Protein AF-A0A0V0H1X5-F1 (afdb_monomer)

Mean predicted aligned error: 2.82 Å

Radius of gyration: 13.4 Å; Cα contacts (8 Å, |Δi|>4): 88; chains: 1; bounding box: 30×23×39 Å

Foldseek 3Di:
DACVVCPPVPDDDDDDDDDDFDLVLDPFWDPPDDNVLVPDPQSVVQRVQWWQDDDPPTHTDGPDPDDPCSSPVPHDTTDD

Nearest PDB structures (foldseek):
  7x0d-assembly2_C  TM=9.848E-01  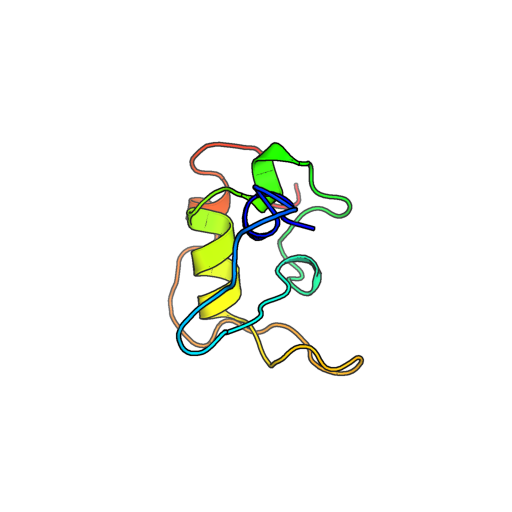e=3.225E-11  Capsicum annuum
  7x0d-assembly2_D-2  TM=9.853E-01  e=4.202E-11  Capsicum annuum
  7x0d-assembly1_A  TM=9.854E-01  e=4.795E-11  Capsicum annuum
  7x0c-assembly1_A  TM=9.887E-01  e=2.733E-08  Arabidopsis thaliana
  7x0c-assembly1_B  TM=9.877E-01  e=4.637E-08  Arabidopsis thaliana

pLDDT: mean 95.2, std 3.45, range [76.19, 98.5]

Structure (mmCIF, N/CA/C/O backbone):
data_AF-A0A0V0H1X5-F1
#
_entry.id   AF-A0A0V0H1X5-F1
#
loop_
_atom_site.group_PDB
_atom_site.id
_atom_site.type_symbol
_atom_site.label_atom_id
_atom_site.label_alt_id
_atom_site.label_comp_id
_atom_site.label_asym_id
_atom_site.label_entity_id
_atom_site.label_seq_id
_atom_site.pdbx_PDB_ins_code
_atom_site.Cartn_x
_atom_site.Cartn_y
_atom_site.Cartn_z
_atom_site.occupancy
_atom_site.B_iso_or_equiv
_atom_site.auth_seq_id
_atom_site.auth_comp_id
_atom_site.auth_asym_id
_atom_site.auth_atom_id
_atom_site.pdbx_PDB_model_num
ATOM 1 N N . MET A 1 1 ? -0.183 8.495 -4.407 1.00 76.19 1 MET A N 1
ATOM 2 C CA . MET A 1 1 ? -0.226 7.647 -5.616 1.00 76.19 1 MET A CA 1
ATOM 3 C C . MET A 1 1 ? 1.114 6.958 -5.742 1.00 76.19 1 MET A C 1
ATOM 5 O O . MET A 1 1 ? 2.101 7.661 -5.911 1.00 76.19 1 MET A O 1
ATOM 9 N N . ASP A 1 2 ? 1.164 5.633 -5.628 1.00 92.81 2 ASP A N 1
ATOM 10 C CA . ASP A 1 2 ? 2.415 4.909 -5.848 1.00 92.81 2 ASP A CA 1
ATOM 11 C C . ASP A 1 2 ? 2.880 5.095 -7.299 1.00 92.81 2 ASP A C 1
ATOM 13 O O . ASP A 1 2 ? 2.126 4.861 -8.247 1.00 92.81 2 ASP A O 1
ATOM 17 N N . ILE A 1 3 ? 4.096 5.610 -7.460 1.00 93.88 3 ILE A N 1
ATOM 18 C CA . ILE A 1 3 ? 4.685 5.895 -8.767 1.00 93.88 3 ILE A CA 1
ATOM 19 C C . ILE A 1 3 ? 5.579 4.759 -9.244 1.00 93.88 3 ILE A C 1
ATOM 21 O O . ILE A 1 3 ? 5.854 4.698 -10.437 1.00 93.88 3 ILE A O 1
ATOM 25 N N . VAL A 1 4 ? 6.028 3.876 -8.347 1.00 95.69 4 VAL A N 1
ATOM 26 C CA . VAL A 1 4 ? 7.014 2.838 -8.665 1.00 95.69 4 VAL A CA 1
ATOM 27 C C . VAL A 1 4 ? 6.531 1.894 -9.770 1.00 95.69 4 VAL A C 1
ATOM 29 O O . VAL A 1 4 ? 7.329 1.644 -10.673 1.00 95.69 4 VAL A O 1
ATOM 32 N N . PRO A 1 5 ? 5.250 1.462 -9.821 1.00 95.44 5 PRO A N 1
ATOM 33 C CA . PRO A 1 5 ? 4.751 0.642 -10.928 1.00 95.44 5 PRO A CA 1
ATOM 34 C C . PRO A 1 5 ? 4.864 1.292 -12.317 1.00 95.44 5 PRO A C 1
ATOM 36 O O . PRO A 1 5 ? 4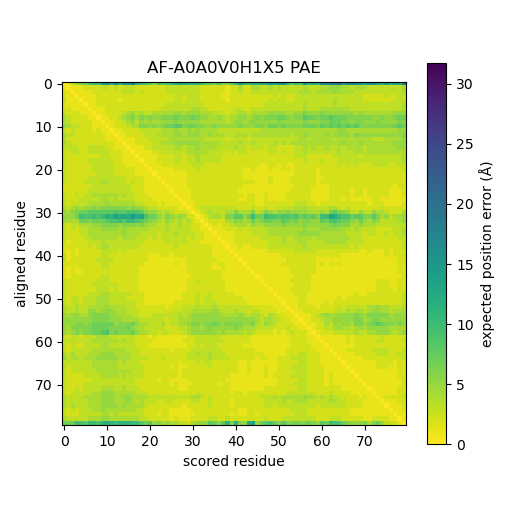.753 0.602 -13.317 1.00 95.44 5 PRO A O 1
ATOM 39 N N . LYS A 1 6 ? 5.096 2.610 -12.406 1.00 93.94 6 LYS A N 1
ATOM 40 C CA . LYS A 1 6 ? 5.228 3.339 -13.680 1.00 93.94 6 LYS A CA 1
ATOM 41 C C . LYS A 1 6 ? 6.662 3.389 -14.218 1.00 93.94 6 LYS A C 1
ATOM 43 O O . LYS A 1 6 ? 6.902 4.057 -15.225 1.00 93.94 6 LYS A O 1
ATOM 48 N N . TYR A 1 7 ? 7.624 2.773 -13.530 1.00 94.69 7 TYR A N 1
ATOM 49 C CA . TYR A 1 7 ? 9.031 2.797 -13.920 1.00 94.69 7 TYR A CA 1
ATOM 50 C C . TYR A 1 7 ? 9.507 1.441 -14.455 1.00 94.69 7 TYR A C 1
ATOM 52 O O . TYR A 1 7 ? 9.207 0.413 -13.852 1.00 94.69 7 TYR A O 1
ATOM 60 N N . PRO A 1 8 ? 10.356 1.435 -15.499 1.00 96.00 8 PRO A N 1
ATOM 61 C CA . PRO A 1 8 ? 10.734 2.575 -16.342 1.00 96.00 8 PRO A CA 1
ATOM 62 C C . PRO A 1 8 ? 9.586 3.007 -17.285 1.00 96.00 8 PRO A C 1
ATOM 64 O O . PRO A 1 8 ? 8.873 2.160 -17.811 1.00 96.00 8 PRO A O 1
ATOM 67 N N . PRO A 1 9 ? 9.422 4.315 -17.558 1.00 93.19 9 PRO A N 1
ATOM 68 C CA . PRO A 1 9 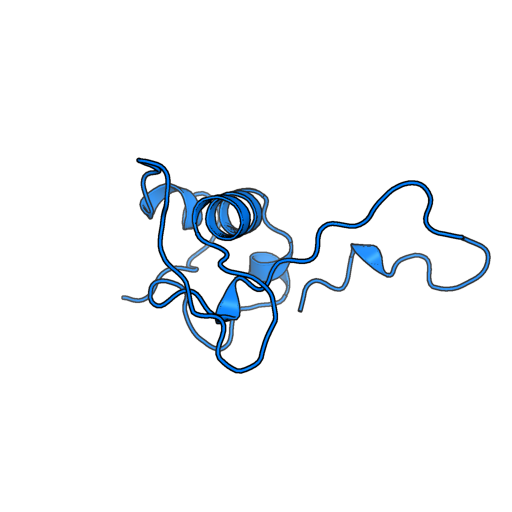? 8.247 4.829 -18.273 1.00 93.19 9 PRO A CA 1
ATOM 69 C C . PRO A 1 9 ? 8.269 4.619 -19.798 1.00 93.19 9 PRO A C 1
ATOM 71 O O . PRO A 1 9 ? 7.288 4.928 -20.469 1.00 93.19 9 PRO A O 1
ATOM 74 N N . ILE A 1 10 ? 9.391 4.173 -20.375 1.00 95.69 10 ILE A N 1
ATOM 75 C CA . ILE A 1 10 ? 9.583 4.040 -21.828 1.00 95.69 10 ILE A CA 1
ATOM 76 C C . ILE A 1 10 ? 10.254 2.699 -22.123 1.00 95.69 10 ILE A C 1
ATOM 78 O O . ILE A 1 10 ? 11.232 2.340 -21.472 1.00 95.69 10 ILE A O 1
ATOM 82 N N . GLY A 1 11 ? 9.764 1.997 -23.150 1.00 96.25 11 GLY A N 1
ATOM 83 C CA . GLY A 1 11 ? 10.386 0.775 -23.674 1.00 96.25 11 GLY A CA 1
ATOM 84 C C . GLY A 1 11 ? 9.980 -0.517 -22.961 1.00 96.25 11 GLY A C 1
ATOM 85 O O . GLY A 1 11 ? 10.547 -1.564 -23.258 1.00 96.25 11 GLY A O 1
ATOM 86 N N . TYR A 1 12 ? 9.007 -0.448 -22.049 1.00 96.12 12 TYR A N 1
ATOM 87 C CA . TYR A 1 12 ? 8.485 -1.584 -21.291 1.00 96.12 12 TYR A CA 1
ATOM 88 C C . TYR A 1 12 ? 6.959 -1.619 -21.373 1.00 96.12 12 TYR A C 1
ATOM 90 O O . TYR A 1 12 ? 6.317 -0.593 -21.603 1.00 96.12 12 TYR A O 1
ATOM 98 N N . PHE A 1 13 ? 6.396 -2.812 -21.200 1.00 95.50 13 PHE A N 1
ATOM 99 C CA . PHE A 1 13 ? 4.958 -3.054 -21.214 1.00 95.50 13 PHE A CA 1
ATOM 100 C C . PHE A 1 13 ? 4.579 -3.940 -20.032 1.00 95.50 13 PHE A C 1
ATOM 102 O O . PHE A 1 13 ? 5.256 -4.939 -19.770 1.00 95.50 13 PHE A O 1
ATOM 109 N N . ASP A 1 14 ? 3.486 -3.592 -19.357 1.00 95.44 14 ASP A N 1
ATOM 110 C CA . ASP A 1 14 ? 2.915 -4.415 -18.296 1.00 95.44 14 ASP A CA 1
ATOM 111 C C . ASP A 1 14 ? 2.302 -5.695 -18.873 1.00 95.44 14 ASP A C 1
ATOM 113 O O . ASP A 1 14 ? 1.713 -5.705 -19.957 1.00 95.44 14 ASP A O 1
ATOM 117 N N . VAL A 1 15 ? 2.428 -6.795 -18.135 1.00 96.88 15 VAL A N 1
ATOM 118 C CA . VAL A 1 15 ? 1.893 -8.107 -18.518 1.00 96.88 15 VAL A CA 1
ATOM 119 C C . VAL A 1 15 ? 1.034 -8.687 -17.398 1.00 96.88 15 VAL A C 1
ATOM 121 O O . VAL A 1 15 ? 1.285 -8.455 -16.218 1.00 96.88 15 VAL A O 1
ATOM 124 N N . GLY A 1 16 ? 0.029 -9.489 -17.761 1.00 96.88 16 GLY A N 1
ATOM 125 C CA . GLY A 1 16 ? -0.874 -10.138 -16.807 1.00 96.88 16 GLY A CA 1
ATOM 126 C C . GLY A 1 16 ? -2.176 -9.367 -16.583 1.00 96.88 16 GLY A C 1
ATOM 127 O O . GLY A 1 16 ? -2.705 -8.743 -17.500 1.00 96.88 16 GLY A O 1
ATOM 128 N N . LYS A 1 17 ? -2.739 -9.484 -15.376 1.00 97.19 17 LYS A N 1
ATOM 129 C CA . LYS A 1 17 ? -3.973 -8.797 -14.974 1.00 97.19 17 LYS A CA 1
ATOM 130 C C . LYS A 1 17 ? -3.681 -7.873 -13.806 1.00 97.19 17 LYS A C 1
ATOM 132 O O . LYS A 1 17 ? -3.101 -8.304 -12.813 1.00 97.19 17 LYS A O 1
ATOM 137 N N . GLU A 1 18 ? -4.134 -6.635 -13.923 1.00 95.25 18 GLU A N 1
ATOM 138 C CA . GLU A 1 18 ? -3.958 -5.619 -12.896 1.00 95.25 18 GLU A CA 1
ATOM 139 C C . GLU A 1 18 ? -5.115 -5.646 -11.890 1.00 95.25 18 GLU A C 1
ATOM 141 O O . GLU A 1 18 ? -6.287 -5.754 -12.261 1.00 95.25 18 GLU A O 1
ATOM 146 N N . LEU A 1 19 ? -4.775 -5.526 -10.606 1.00 94.50 19 LEU A N 1
ATOM 147 C CA . LEU A 1 19 ? -5.723 -5.249 -9.535 1.00 94.50 19 LEU A CA 1
ATOM 148 C C . LEU A 1 19 ? -5.369 -3.900 -8.926 1.00 94.50 19 LEU A C 1
ATOM 150 O O . LEU A 1 19 ? -4.420 -3.777 -8.154 1.00 94.50 19 LEU A O 1
ATOM 154 N N . MET A 1 20 ? -6.167 -2.897 -9.260 1.00 95.56 20 MET A N 1
ATOM 155 C CA . MET A 1 20 ? -5.995 -1.564 -8.716 1.00 95.56 20 MET A CA 1
ATOM 156 C C . MET A 1 20 ? -6.665 -1.437 -7.350 1.00 95.56 20 MET A C 1
ATOM 158 O O . MET A 1 20 ? -7.809 -1.851 -7.155 1.00 95.56 20 MET A O 1
ATOM 162 N N . ILE A 1 21 ? -5.962 -0.795 -6.422 1.00 95.75 21 ILE A N 1
ATOM 163 C CA . ILE A 1 21 ? -6.458 -0.450 -5.091 1.00 95.75 21 ILE A CA 1
ATOM 164 C C . ILE A 1 21 ? -6.183 1.022 -4.801 1.00 95.75 21 ILE A C 1
ATOM 166 O O . ILE A 1 21 ? -5.257 1.618 -5.348 1.00 95.75 21 ILE A O 1
ATOM 170 N N . ASP A 1 22 ? -6.980 1.596 -3.908 1.00 95.00 22 ASP A N 1
ATOM 171 C CA . ASP A 1 22 ? -6.802 2.964 -3.441 1.00 95.00 22 ASP A CA 1
ATOM 172 C C . ASP A 1 22 ? -6.837 2.988 -1.911 1.00 95.00 22 ASP A C 1
ATOM 174 O O . ASP A 1 22 ? -7.896 2.936 -1.282 1.00 95.00 22 ASP A O 1
ATOM 178 N N . THR A 1 23 ? -5.652 3.044 -1.304 1.00 94.75 23 THR A N 1
ATOM 179 C CA . THR A 1 23 ? -5.493 3.100 0.153 1.00 94.75 23 THR A CA 1
ATOM 180 C C . THR A 1 23 ? -5.961 4.428 0.740 1.00 94.75 23 THR A C 1
ATOM 182 O O . THR A 1 23 ? -6.243 4.484 1.935 1.00 94.75 23 THR A O 1
ATOM 185 N N . THR A 1 24 ? -6.118 5.481 -0.074 1.00 93.44 24 THR A N 1
ATOM 186 C CA . THR A 1 24 ? -6.593 6.793 0.392 1.00 93.44 24 THR A CA 1
ATOM 187 C C . THR A 1 24 ? -8.077 6.784 0.759 1.00 93.44 24 THR A C 1
ATOM 189 O O . THR A 1 24 ? -8.519 7.623 1.540 1.00 93.44 24 THR A O 1
ATOM 192 N N . LYS A 1 25 ? -8.836 5.786 0.281 1.00 95.00 25 LYS A N 1
ATOM 193 C CA . LYS A 1 25 ? -10.227 5.539 0.696 1.00 95.00 25 LYS A CA 1
ATOM 194 C C . LYS A 1 25 ? -10.345 5.006 2.127 1.00 95.00 25 LYS A C 1
ATOM 196 O O . LYS A 1 25 ? -11.432 5.042 2.700 1.00 95.00 25 LYS A O 1
ATOM 201 N N . SER A 1 26 ? -9.257 4.499 2.712 1.00 96.19 26 SER A N 1
ATOM 202 C CA . SER A 1 26 ? -9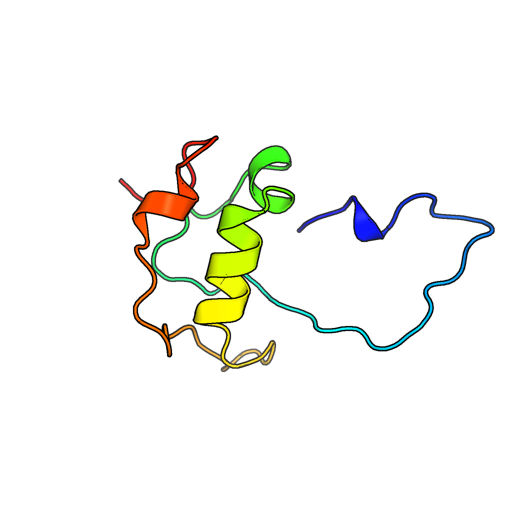.250 3.996 4.087 1.00 96.19 26 SER A CA 1
ATOM 203 C C . SER A 1 26 ? -9.504 5.124 5.094 1.00 96.19 26 SER A C 1
ATOM 205 O O . SER A 1 26 ? -8.757 6.104 5.107 1.00 96.19 26 SER A O 1
ATOM 207 N N . PRO A 1 27 ? -10.461 4.973 6.030 1.00 96.31 27 PRO A N 1
ATOM 208 C CA . PRO A 1 27 ? -10.670 5.963 7.083 1.00 96.31 27 PRO A CA 1
ATOM 209 C C . PRO A 1 27 ? -9.519 5.997 8.102 1.00 96.31 27 PRO A C 1
ATOM 211 O O . PRO A 1 27 ? -9.438 6.954 8.869 1.00 96.31 27 PRO A O 1
ATOM 214 N N . TYR A 1 28 ? -8.631 4.997 8.102 1.00 96.88 28 TYR A N 1
ATOM 215 C CA . TYR A 1 28 ? -7.535 4.847 9.065 1.00 96.88 28 TYR A CA 1
ATOM 216 C C . TYR A 1 28 ? -6.218 5.501 8.620 1.00 96.88 28 TYR A C 1
ATOM 218 O O . TYR A 1 28 ? -5.377 5.808 9.457 1.00 96.88 28 TYR A O 1
ATOM 226 N N . VAL A 1 29 ? -6.019 5.703 7.313 1.00 95.44 29 VAL A N 1
ATOM 227 C CA . VAL A 1 29 ? -4.757 6.214 6.744 1.00 95.44 29 VAL A CA 1
ATOM 228 C C . VAL A 1 29 ? -4.762 7.746 6.745 1.00 95.44 29 VAL A C 1
ATOM 230 O O . VAL A 1 29 ? -5.793 8.356 6.459 1.00 95.44 29 VAL A O 1
ATOM 233 N N . LYS A 1 30 ? -3.627 8.378 7.067 1.00 93.56 30 LYS A N 1
ATOM 234 C CA . LYS A 1 30 ? -3.435 9.839 7.047 1.00 93.56 30 LYS A CA 1
ATOM 235 C C . LYS A 1 30 ? -3.530 10.402 5.619 1.00 93.56 30 LYS A C 1
ATOM 237 O O . LYS A 1 30 ? -2.781 9.956 4.748 1.00 93.56 30 LYS A O 1
ATOM 242 N N . PRO A 1 31 ? -4.401 11.398 5.360 1.00 89.00 31 PRO A N 1
ATOM 243 C CA . PRO A 1 31 ? -4.360 12.190 4.137 1.00 89.00 31 PRO A CA 1
ATOM 244 C C . PRO A 1 31 ? -3.648 13.548 4.359 1.00 89.00 31 PRO A C 1
ATOM 246 O O . PRO A 1 31 ? -3.945 14.222 5.345 1.00 89.00 31 PRO A O 1
ATOM 249 N N . PRO A 1 32 ? -2.789 14.009 3.429 1.00 86.19 32 PRO A N 1
ATOM 250 C CA . PRO A 1 32 ? -2.177 13.237 2.348 1.00 86.19 32 PRO A CA 1
ATOM 251 C C . PRO A 1 32 ? -1.110 12.275 2.902 1.00 86.19 32 PRO A C 1
ATOM 253 O O . PRO A 1 32 ? -0.429 12.590 3.872 1.00 86.19 32 PRO A O 1
ATOM 256 N N . GLY A 1 33 ? -0.946 11.106 2.277 1.00 85.44 33 GLY A N 1
ATOM 257 C CA . GLY A 1 33 ? 0.208 10.244 2.563 1.00 85.44 33 GLY A CA 1
ATOM 258 C C . GLY A 1 33 ? 1.495 10.776 1.917 1.00 85.44 33 GLY A C 1
ATOM 259 O O . GLY A 1 33 ? 1.457 11.695 1.101 1.00 85.44 33 GLY A O 1
ATOM 260 N N . GLU A 1 34 ? 2.627 10.147 2.222 1.00 89.62 34 GLU A N 1
ATOM 261 C CA . GLU A 1 34 ? 3.947 10.475 1.663 1.00 89.62 34 GLU A CA 1
ATOM 262 C C . GLU A 1 34 ? 4.383 9.478 0.574 1.00 89.62 34 GLU A C 1
ATOM 264 O O . GLU A 1 34 ? 3.956 8.320 0.615 1.00 89.62 34 GLU A O 1
ATOM 269 N N . PRO A 1 35 ? 5.286 9.852 -0.356 1.00 90.00 35 PRO A N 1
ATOM 270 C CA . PRO A 1 35 ? 5.765 8.951 -1.408 1.00 90.00 35 PRO A CA 1
ATOM 271 C C . PRO A 1 35 ? 6.286 7.602 -0.901 1.00 90.00 35 PRO A C 1
ATOM 273 O O . PRO A 1 35 ? 5.930 6.570 -1.464 1.00 90.00 35 PRO A O 1
ATOM 276 N N . VAL A 1 36 ? 7.053 7.594 0.197 1.00 91.38 36 VAL A N 1
ATOM 277 C CA . VAL A 1 36 ? 7.502 6.353 0.852 1.00 91.38 36 VAL A CA 1
ATOM 278 C C . VAL A 1 36 ? 6.308 5.512 1.287 1.00 91.38 36 VAL A C 1
ATOM 280 O O . VAL A 1 36 ? 6.236 4.336 0.949 1.00 91.38 36 VAL A O 1
ATOM 283 N N . SER A 1 37 ? 5.334 6.118 1.973 1.00 90.62 37 SER A N 1
ATOM 284 C CA . SER A 1 37 ? 4.168 5.404 2.507 1.00 90.62 37 SER A CA 1
ATOM 285 C C . SER A 1 37 ? 3.312 4.736 1.431 1.00 90.62 37 SER A C 1
ATOM 287 O O . SER A 1 37 ? 2.6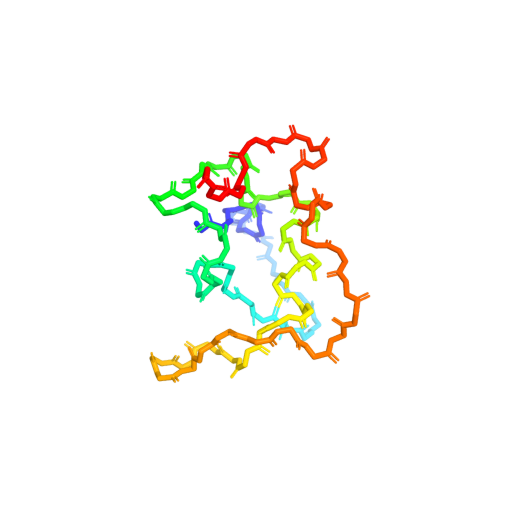58 3.733 1.705 1.00 90.62 37 SER A O 1
ATOM 289 N N . TRP A 1 38 ? 3.325 5.264 0.205 1.00 92.06 38 TRP A N 1
ATOM 290 C CA . TRP A 1 38 ? 2.527 4.731 -0.894 1.00 92.06 38 TRP A CA 1
ATOM 291 C C . TRP A 1 38 ? 3.069 3.423 -1.454 1.00 92.06 38 TRP A C 1
ATOM 293 O O . TRP A 1 38 ? 2.269 2.668 -1.987 1.00 92.06 38 TRP A O 1
ATOM 303 N N . HIS A 1 39 ? 4.370 3.152 -1.313 1.00 95.31 39 HIS A N 1
ATOM 304 C CA . HIS A 1 39 ? 5.023 1.960 -1.865 1.00 95.31 39 HIS A CA 1
ATOM 305 C C . HIS A 1 39 ? 5.351 0.892 -0.804 1.00 95.31 39 HIS A C 1
ATOM 307 O O . HIS A 1 39 ? 5.980 -0.127 -1.090 1.00 95.31 39 HIS A O 1
ATOM 313 N N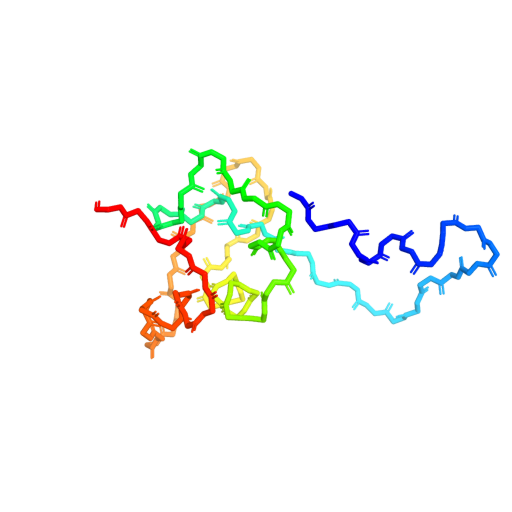 . LEU A 1 40 ? 4.950 1.101 0.453 1.00 95.94 40 LEU A N 1
ATOM 314 C CA . LEU A 1 40 ? 5.183 0.111 1.501 1.00 95.94 40 LEU A CA 1
ATOM 315 C C . LEU A 1 40 ? 4.185 -1.047 1.398 1.00 95.94 40 LEU A C 1
ATOM 317 O O . LEU A 1 40 ? 2.991 -0.859 1.160 1.00 95.94 40 LEU A O 1
ATOM 321 N N . LEU A 1 41 ? 4.677 -2.261 1.654 1.00 97.44 41 LEU A N 1
ATOM 322 C CA . LEU A 1 41 ? 3.888 -3.485 1.520 1.00 97.44 41 LEU A CA 1
ATOM 323 C C . LEU A 1 41 ? 2.694 -3.538 2.486 1.00 97.44 41 LEU A C 1
ATOM 325 O O . LEU A 1 41 ? 1.608 -3.969 2.107 1.00 97.44 41 LEU A O 1
ATOM 329 N N . GLU A 1 42 ? 2.864 -3.108 3.736 1.00 97.94 42 GLU A N 1
ATOM 330 C CA . GLU A 1 42 ? 1.795 -3.214 4.739 1.00 97.94 42 GLU A CA 1
ATOM 331 C C . GLU A 1 42 ? 0.570 -2.325 4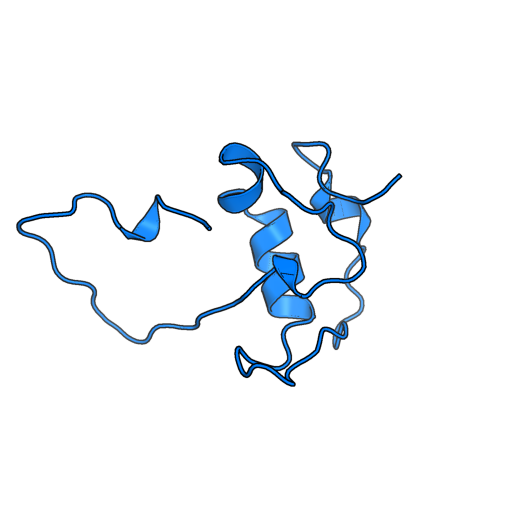.415 1.00 97.94 42 GLU A C 1
ATOM 333 O O . GLU A 1 42 ? -0.555 -2.819 4.556 1.00 97.94 42 GLU A O 1
ATOM 338 N N . PRO A 1 43 ? 0.731 -1.079 3.910 1.00 96.38 43 PRO A N 1
ATOM 339 C CA . PRO A 1 43 ? -0.345 -0.310 3.276 1.00 96.38 43 PRO A CA 1
ATOM 340 C C . PRO A 1 43 ? -1.014 -1.000 2.088 1.00 96.38 43 PRO A C 1
ATOM 342 O O . PRO A 1 43 ? -2.237 -0.946 1.976 1.00 96.38 43 PRO A O 1
ATOM 345 N N . TYR A 1 44 ? -0.251 -1.673 1.222 1.00 97.06 44 TYR A N 1
ATOM 346 C CA . TYR A 1 44 ? -0.811 -2.444 0.107 1.00 97.06 44 TYR A CA 1
ATOM 347 C C . TYR A 1 44 ? -1.726 -3.563 0.610 1.00 97.06 44 TYR A C 1
ATOM 349 O O . TYR A 1 44 ? -2.874 -3.671 0.184 1.00 97.06 44 TYR A O 1
ATOM 357 N N . LEU A 1 45 ? -1.252 -4.355 1.572 1.00 98.25 45 LEU A N 1
ATOM 358 C CA . LEU A 1 45 ? -2.034 -5.433 2.180 1.00 98.25 45 LEU A CA 1
ATOM 359 C C . LEU A 1 45 ? -3.258 -4.904 2.939 1.00 98.25 45 LEU A C 1
ATOM 361 O O . LEU A 1 45 ? -4.309 -5.537 2.922 1.00 98.25 45 LEU A O 1
ATOM 365 N N . HIS A 1 46 ? -3.149 -3.734 3.575 1.00 98.00 46 HIS A N 1
ATOM 366 C CA . HIS A 1 46 ? -4.295 -3.028 4.158 1.00 98.00 46 HIS A CA 1
ATOM 367 C C . HIS A 1 46 ? -5.317 -2.632 3.090 1.00 98.00 46 HIS A C 1
ATOM 369 O O . HIS A 1 46 ? -6.508 -2.877 3.253 1.00 98.00 46 HIS A O 1
ATOM 375 N N . GLY A 1 47 ? -4.848 -2.092 1.964 1.00 97.12 47 GLY A N 1
ATOM 376 C CA . GLY A 1 47 ? -5.673 -1.793 0.799 1.00 97.12 47 GLY A CA 1
ATOM 377 C C . GLY A 1 47 ? -6.417 -3.020 0.273 1.00 97.12 47 GLY A C 1
ATOM 378 O O . GLY A 1 47 ? -7.630 -2.963 0.101 1.00 97.12 47 GLY A O 1
ATOM 379 N N . VAL A 1 48 ? -5.720 -4.145 0.091 1.00 98.06 48 VAL A N 1
ATOM 380 C CA . VAL A 1 48 ? -6.325 -5.420 -0.336 1.00 98.06 48 VAL A CA 1
ATOM 381 C C . VAL A 1 48 ? -7.352 -5.924 0.679 1.00 98.06 48 VAL A C 1
ATOM 383 O O . VAL A 1 48 ? -8.422 -6.377 0.290 1.00 98.06 48 VAL A O 1
ATOM 386 N N . ALA A 1 49 ? -7.058 -5.813 1.975 1.00 98.50 49 ALA A N 1
ATOM 387 C CA . ALA A 1 49 ? -7.942 -6.284 3.037 1.00 98.50 49 ALA A CA 1
ATOM 388 C C . ALA A 1 49 ? -9.267 -5.512 3.133 1.00 98.50 49 ALA A C 1
ATOM 390 O O . ALA A 1 49 ? -10.217 -6.046 3.709 1.00 98.50 49 ALA A O 1
ATOM 391 N N . GLY A 1 50 ? -9.333 -4.275 2.621 1.00 98.06 50 GLY A N 1
ATOM 392 C CA . GLY A 1 50 ? -10.514 -3.426 2.790 1.00 98.06 50 GLY A CA 1
ATOM 393 C C . GLY A 1 50 ? -11.042 -2.682 1.568 1.00 98.06 50 GLY A C 1
ATOM 394 O O . GLY A 1 50 ? -12.021 -1.941 1.696 1.00 98.06 50 GLY A O 1
ATOM 395 N N . THR A 1 51 ? -10.434 -2.846 0.392 1.00 97.75 51 THR A N 1
ATOM 396 C CA . THR A 1 51 ? -10.923 -2.218 -0.839 1.00 97.75 51 THR A CA 1
ATOM 397 C C . THR A 1 51 ? -12.325 -2.713 -1.197 1.00 97.75 51 THR A C 1
ATOM 399 O O . THR A 1 51 ? -12.607 -3.906 -1.161 1.00 97.75 51 THR A O 1
ATOM 402 N N . GLN A 1 52 ? -13.200 -1.782 -1.577 1.00 97.75 52 GLN A N 1
ATOM 403 C CA . GLN A 1 52 ? -14.540 -2.065 -2.108 1.00 97.75 52 GLN A CA 1
A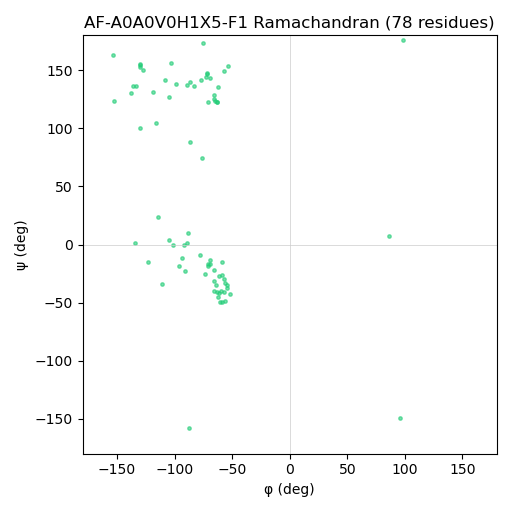TOM 404 C C . GLN A 1 52 ? -14.645 -1.628 -3.582 1.00 97.75 52 GLN A C 1
ATOM 406 O O . GLN A 1 52 ? -15.725 -1.329 -4.090 1.00 97.75 52 GLN A O 1
ATOM 411 N N . GLY A 1 53 ? -13.496 -1.543 -4.264 1.00 95.94 53 GLY A N 1
ATOM 412 C CA . GLY A 1 53 ? -13.357 -1.029 -5.624 1.00 95.94 53 GLY A CA 1
ATOM 413 C C . GLY A 1 53 ? -12.883 0.428 -5.695 1.00 95.94 53 GLY A C 1
ATOM 414 O O . GLY A 1 53 ? -12.708 1.116 -4.690 1.00 95.94 53 GLY A O 1
ATOM 415 N N . LEU A 1 54 ? -12.661 0.901 -6.925 1.00 95.50 54 LEU A N 1
ATOM 416 C CA . LEU A 1 54 ? -12.125 2.241 -7.203 1.00 95.50 54 LEU A CA 1
ATOM 417 C C . LEU A 1 54 ? -13.188 3.314 -7.456 1.00 95.50 54 LEU A C 1
ATOM 419 O O . LEU A 1 54 ? -12.853 4.495 -7.515 1.00 95.50 54 LEU A O 1
ATOM 423 N N . GLY A 1 55 ? -14.454 2.925 -7.639 1.00 95.50 55 GLY A N 1
ATOM 424 C CA . GLY A 1 55 ? -15.524 3.854 -8.006 1.00 95.50 55 GLY A CA 1
ATOM 425 C C . GLY A 1 55 ? -15.619 5.047 -7.050 1.00 95.50 55 GLY A C 1
ATOM 426 O O . GLY A 1 55 ? -15.254 4.952 -5.878 1.00 95.50 55 GLY A O 1
ATOM 427 N N . LEU A 1 56 ? -16.139 6.180 -7.525 1.00 93.06 56 LEU A N 1
ATOM 428 C CA . LEU A 1 56 ? -16.260 7.395 -6.708 1.00 93.06 56 LEU A CA 1
ATOM 429 C C . LEU A 1 56 ? -17.031 7.144 -5.397 1.00 93.06 56 LEU A C 1
ATOM 431 O O . LEU A 1 56 ? -16.647 7.650 -4.349 1.00 93.06 56 LEU A O 1
ATOM 435 N N . PHE A 1 57 ? -18.059 6.293 -5.457 1.00 93.75 57 PHE A N 1
ATOM 436 C CA . PHE A 1 57 ? -18.880 5.884 -4.312 1.00 93.75 57 PHE A CA 1
ATOM 437 C C . PHE A 1 57 ? -18.381 4.615 -3.605 1.00 93.75 57 PHE A C 1
ATOM 439 O O . PHE A 1 57 ? -18.990 4.178 -2.632 1.00 93.75 57 PHE A O 1
ATOM 446 N N . ALA A 1 58 ? -17.293 4.004 -4.083 1.00 94.19 58 ALA A N 1
ATOM 447 C CA . ALA A 1 58 ? -16.690 2.863 -3.411 1.00 94.19 58 ALA A CA 1
ATOM 448 C C . ALA A 1 58 ? -16.015 3.339 -2.121 1.00 94.19 58 ALA A C 1
ATOM 450 O O . ALA A 1 58 ? -15.155 4.228 -2.152 1.00 94.19 58 ALA A O 1
ATOM 451 N N . GLY A 1 59 ? -16.435 2.761 -0.998 1.00 94.38 59 GLY A N 1
ATOM 452 C CA . GLY A 1 59 ? -15.863 3.029 0.315 1.00 94.38 59 GLY A CA 1
ATOM 453 C C . GLY A 1 59 ? -14.661 2.141 0.628 1.00 94.38 59 GLY A C 1
ATOM 454 O O . GLY A 1 59 ? -14.012 1.580 -0.256 1.00 94.38 59 GLY A O 1
ATOM 455 N N . PHE A 1 60 ? -14.394 1.995 1.921 1.00 97.69 60 PHE A N 1
ATOM 456 C CA . PHE A 1 60 ? -13.388 1.089 2.452 1.00 97.69 60 PHE A CA 1
ATOM 457 C C . PHE A 1 60 ? -13.951 0.389 3.686 1.00 97.69 60 PHE A C 1
ATOM 459 O O . PHE A 1 60 ? -14.475 1.042 4.590 1.00 97.69 60 PHE A O 1
ATOM 466 N N . LYS A 1 61 ? -13.838 -0.934 3.726 1.00 98.06 61 LYS A N 1
ATOM 467 C CA . LYS A 1 61 ? -14.283 -1.767 4.844 1.00 98.06 61 LYS A CA 1
ATOM 468 C C . LYS A 1 61 ? -13.429 -3.023 4.871 1.00 98.06 61 LYS A C 1
ATOM 470 O O . LYS A 1 61 ? -13.405 -3.736 3.876 1.00 98.06 61 LYS A O 1
ATOM 475 N N . LEU A 1 62 ? -12.762 -3.286 5.995 1.00 98.31 62 LEU A N 1
ATOM 476 C CA . LEU A 1 62 ? -11.998 -4.519 6.184 1.00 98.31 62 LEU A CA 1
ATOM 477 C C . LEU A 1 62 ? -12.941 -5.730 6.136 1.00 98.31 62 LEU A C 1
ATOM 479 O O . LEU A 1 62 ? -13.881 -5.805 6.925 1.00 98.31 62 LEU A O 1
ATOM 483 N N . GLU A 1 63 ? -12.677 -6.668 5.227 1.00 98.31 63 GLU A N 1
ATOM 484 C CA . GLU A 1 63 ? -13.428 -7.933 5.099 1.00 98.31 63 GLU A CA 1
ATOM 485 C C . GLU A 1 63 ? -12.682 -9.125 5.720 1.00 98.31 63 GLU A C 1
ATOM 487 O O . GLU A 1 63 ? -13.171 -10.252 5.736 1.00 98.31 63 GLU A O 1
ATOM 492 N N . VAL A 1 64 ? -11.490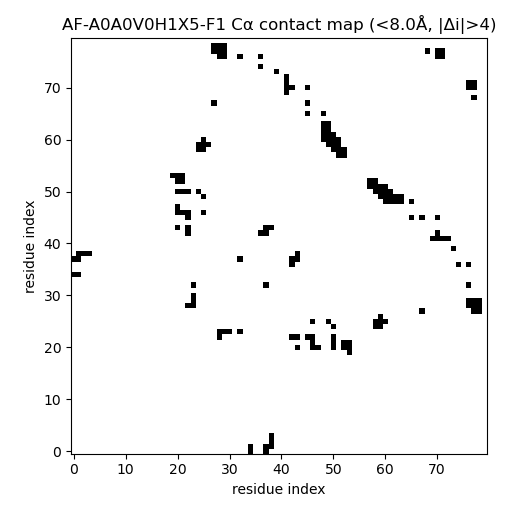 -8.879 6.261 1.00 98.12 64 VAL A N 1
ATOM 493 C CA . VAL A 1 64 ? -10.681 -9.863 6.984 1.00 98.12 64 VAL A CA 1
ATOM 494 C C . VAL A 1 64 ? -10.222 -9.281 8.314 1.00 98.12 64 VAL A C 1
ATOM 496 O O . VAL A 1 64 ? -10.048 -8.069 8.451 1.00 98.12 64 VAL A O 1
ATOM 499 N N . ASN A 1 65 ? -9.984 -10.151 9.294 1.00 98.19 65 ASN A N 1
ATOM 500 C CA . ASN A 1 65 ? -9.440 -9.754 10.590 1.00 98.19 65 ASN A CA 1
ATOM 501 C C . ASN A 1 65 ? -7.930 -9.472 10.484 1.00 98.19 65 ASN A C 1
ATOM 503 O O . ASN A 1 65 ? -7.100 -10.296 10.867 1.00 98.19 65 ASN A O 1
ATOM 507 N N . ARG A 1 66 ? -7.581 -8.327 9.891 1.00 97.94 66 ARG A N 1
ATOM 508 C CA . ARG A 1 66 ? -6.208 -7.833 9.761 1.00 97.94 66 ARG A CA 1
ATOM 509 C C . ARG A 1 66 ? -5.986 -6.695 10.748 1.00 97.94 66 ARG A C 1
ATOM 511 O O . ARG A 1 66 ? -6.724 -5.713 10.731 1.00 97.94 66 ARG A O 1
ATOM 518 N N . ASP A 1 67 ? -4.942 -6.813 11.561 1.00 98.25 67 ASP A N 1
ATOM 519 C CA . ASP A 1 67 ? -4.549 -5.747 12.477 1.00 98.25 67 ASP A CA 1
ATOM 520 C C . ASP A 1 67 ? -4.086 -4.513 11.688 1.00 98.25 67 ASP A C 1
ATOM 522 O O . ASP A 1 67 ? -3.181 -4.578 10.850 1.00 98.25 67 ASP A O 1
ATOM 526 N N . ILE A 1 68 ? -4.735 -3.385 11.967 1.00 98.00 68 ILE A N 1
ATOM 527 C CA . ILE A 1 68 ? -4.472 -2.095 11.336 1.00 98.00 68 ILE A CA 1
ATOM 528 C C . ILE A 1 68 ? -3.069 -1.596 11.707 1.00 98.00 68 ILE A C 1
ATOM 530 O O . ILE A 1 68 ? -2.417 -0.969 10.875 1.00 98.00 68 ILE A O 1
ATOM 534 N N . SER A 1 69 ? -2.558 -1.920 12.901 1.00 97.88 69 SER A N 1
ATOM 535 C CA . SER A 1 69 ? -1.252 -1.461 13.397 1.00 97.88 69 SER A CA 1
ATOM 536 C C . SER A 1 69 ? -0.078 -1.871 12.501 1.00 97.88 69 SER A C 1
ATOM 538 O O . SER A 1 69 ? 0.919 -1.150 12.422 1.00 97.88 69 SER A O 1
ATOM 540 N N . LEU A 1 70 ? -0.223 -2.968 11.745 1.00 98.25 70 LEU A N 1
ATOM 541 C CA . LEU A 1 70 ? 0.767 -3.441 10.774 1.00 98.25 70 LEU A CA 1
ATOM 542 C C . LEU A 1 70 ? 1.104 -2.382 9.721 1.00 98.25 70 LEU A C 1
ATOM 544 O O . LEU A 1 70 ? 2.236 -2.325 9.248 1.00 98.25 70 LEU A O 1
ATOM 548 N N . VAL A 1 71 ? 0.154 -1.505 9.389 1.00 97.62 71 VAL A N 1
ATOM 549 C CA . VAL A 1 71 ? 0.367 -0.382 8.468 1.00 97.62 71 VAL A CA 1
ATOM 550 C C . VAL A 1 71 ? 1.528 0.510 8.928 1.00 97.62 71 VAL A C 1
ATOM 552 O O . VAL A 1 71 ? 2.286 0.992 8.091 1.00 97.62 71 VAL A O 1
ATOM 555 N N . ASN A 1 72 ? 1.739 0.659 10.239 1.00 97.44 72 ASN A N 1
ATOM 556 C CA . ASN A 1 72 ? 2.799 1.493 10.809 1.00 97.44 72 ASN A CA 1
ATOM 557 C C . ASN A 1 72 ? 4.144 0.778 11.015 1.00 97.44 72 ASN A C 1
ATOM 559 O O . ASN A 1 72 ? 5.053 1.334 11.626 1.00 97.44 72 ASN A O 1
ATOM 563 N N . LYS A 1 73 ? 4.315 -0.443 10.500 1.00 97.44 73 LYS A N 1
ATOM 564 C CA . LYS A 1 73 ? 5.527 -1.247 10.727 1.00 97.44 73 LYS A CA 1
ATOM 565 C C . LYS A 1 73 ? 6.834 -0.538 10.355 1.00 97.44 73 LYS A C 1
ATOM 567 O O . LYS A 1 73 ? 7.855 -0.782 10.988 1.00 97.44 73 LYS A O 1
ATOM 572 N N . GLN A 1 74 ? 6.818 0.289 9.309 1.00 96.25 74 GLN A N 1
ATOM 573 C CA . GLN A 1 74 ? 8.015 0.968 8.793 1.00 96.25 74 GLN A CA 1
ATOM 574 C C . GLN A 1 74 ? 7.894 2.494 8.751 1.00 96.25 74 GLN A C 1
ATOM 576 O O . GLN A 1 74 ? 8.906 3.166 8.580 1.00 96.25 74 GLN A O 1
ATOM 581 N N . TRP A 1 75 ? 6.686 3.050 8.868 1.00 95.88 75 TRP A N 1
ATOM 582 C CA . TRP A 1 75 ? 6.448 4.487 8.730 1.00 95.88 75 TRP A CA 1
ATOM 583 C C . TRP A 1 75 ? 5.211 4.925 9.509 1.00 95.88 75 TRP A C 1
ATOM 585 O O . TRP A 1 75 ? 4.372 4.100 9.855 1.00 95.88 75 TRP A O 1
ATOM 595 N N . ASN A 1 76 ? 5.069 6.226 9.760 1.00 94.88 76 ASN A N 1
ATOM 596 C CA . ASN A 1 76 ? 3.901 6.778 10.443 1.00 94.88 76 ASN A CA 1
ATOM 597 C C . ASN A 1 76 ? 2.769 7.093 9.445 1.00 94.88 76 ASN A C 1
ATOM 599 O O . ASN A 1 76 ? 2.696 8.197 8.912 1.00 94.88 76 ASN A O 1
ATOM 603 N N . ILE A 1 77 ? 1.908 6.116 9.163 1.00 96.12 77 ILE A N 1
ATOM 604 C CA . ILE A 1 77 ? 0.914 6.162 8.074 1.00 96.12 77 ILE A CA 1
ATOM 605 C C . ILE A 1 77 ? -0.524 6.245 8.603 1.00 96.12 77 ILE A C 1
ATOM 607 O O . ILE A 1 77 ? -1.384 6.866 7.976 1.00 96.12 77 ILE A O 1
ATOM 611 N N . LEU A 1 78 ? -0.808 5.613 9.741 1.00 96.75 78 LEU A N 1
ATOM 612 C CA . LEU A 1 78 ? -2.114 5.670 10.398 1.00 96.75 78 LEU A CA 1
ATOM 613 C C . LEU A 1 78 ? -2.355 7.036 11.030 1.00 96.75 78 LEU A C 1
ATOM 615 O O . LEU A 1 78 ? -1.403 7.665 11.488 1.00 96.75 78 LEU A O 1
ATOM 619 N N . LYS A 1 79 ? -3.620 7.473 11.067 1.00 95.56 79 LYS A N 1
ATOM 620 C CA . LYS A 1 79 ? -4.060 8.676 11.796 1.00 95.56 79 LYS A CA 1
ATOM 621 C C . LYS A 1 79 ? -3.686 8.577 13.279 1.00 95.56 79 LYS A C 1
ATOM 623 O O . LYS A 1 79 ? -3.611 7.468 13.805 1.00 95.56 79 LYS A O 1
ATOM 628 N N . ASP A 1 80 ? -3.426 9.734 13.888 1.00 89.31 80 ASP A N 1
ATOM 629 C CA . ASP A 1 80 ? -3.147 9.848 15.327 1.00 89.31 80 ASP A CA 1
ATOM 630 C C . ASP A 1 80 ? -4.418 9.641 16.165 1.00 89.31 80 ASP A C 1
ATOM 632 O O . ASP A 1 80 ? -5.513 10.022 15.676 1.00 89.31 80 ASP A O 1
#

Solvent-accessible surface area (backbone atoms only — not comparable to full-atom values): 5269 Å² total; per-residue (Å²): 123,62,60,69,90,57,62,71,83,69,97,69,80,92,82,88,82,89,81,84,75,58,50,83,52,34,91,57,46,40,83,83,74,50,77,69,60,49,70,37,66,45,42,51,52,49,21,69,41,14,57,60,59,80,51,95,84,36,52,52,55,70,81,55,101,66,73,70,71,53,41,42,74,88,45,95,40,55,58,132

Secondary structure (DSSP, 8-state):
---GGG-S-SS----S------GGG-TTBPSSPPHHHHT-HHHHHHHHHHB--SSTT--B---S---GGGGGSSS--B--

Sequence (80 aa):
MDIVPKYPPIGYFDVGKELMIDTTKSPYVKPPGEPVSWHLLEPYLHGVAGTQGLGLFAGFKLEVNRDISLVNKQWNILKD

Organism: Solanum chacoense (NCBI:txid4108)

InterPro domains:
  IPR029058 Alpha/Beta hydrolase fold [G3DSA:3.40.50.1820] (1-80)
  IPR033556 Phospholipase A1-II [PTHR31828] (1-80)